Protein AF-X1QS73-F1 (afdb_monomer)

Organism: NCBI:txid412755

Structure (mmCIF, N/CA/C/O backbone):
data_AF-X1QS73-F1
#
_entry.id   AF-X1QS73-F1
#
loop_
_atom_site.group_PDB
_atom_site.id
_atom_site.type_symbol
_atom_site.label_atom_id
_atom_site.label_alt_id
_atom_site.label_comp_id
_atom_site.label_asym_id
_atom_site.label_entity_id
_atom_site.label_seq_id
_atom_site.pdbx_PDB_ins_code
_atom_site.Cartn_x
_atom_site.Cartn_y
_atom_site.Cartn_z
_atom_site.occupancy
_atom_site.B_iso_or_equiv
_atom_site.auth_seq_id
_atom_site.auth_comp_id
_atom_site.auth_asym_id
_atom_site.auth_atom_id
_atom_site.pdbx_PDB_model_num
ATOM 1 N N . LEU A 1 1 ? -7.784 -18.633 0.002 1.00 71.25 1 LEU A N 1
ATOM 2 C CA . LEU A 1 1 ? -7.799 -17.568 -1.031 1.00 71.25 1 LEU A CA 1
ATOM 3 C C . LEU A 1 1 ? -6.939 -18.018 -2.204 1.00 71.25 1 LEU A C 1
ATOM 5 O O . LEU A 1 1 ? -5.895 -18.608 -1.957 1.00 71.25 1 LEU A O 1
ATOM 9 N N . LYS A 1 2 ? -7.377 -17.799 -3.450 1.00 90.00 2 LYS A N 1
ATOM 10 C CA . LYS A 1 2 ? -6.526 -18.024 -4.630 1.00 90.00 2 LYS A CA 1
ATOM 11 C C . LYS A 1 2 ? -5.503 -16.888 -4.708 1.00 90.00 2 LYS A C 1
ATOM 13 O O . LYS A 1 2 ? -5.885 -15.733 -4.555 1.00 90.00 2 LYS A O 1
ATOM 18 N N . THR A 1 3 ? -4.235 -17.210 -4.929 1.00 93.62 3 THR A N 1
ATOM 19 C CA . THR A 1 3 ? -3.150 -16.231 -5.072 1.00 93.62 3 THR A CA 1
ATOM 20 C C . THR A 1 3 ? -2.400 -16.481 -6.373 1.00 93.62 3 THR A C 1
ATOM 22 O O . THR A 1 3 ? -2.345 -17.610 -6.861 1.00 93.62 3 THR A O 1
ATOM 25 N N . GLN A 1 4 ? -1.835 -15.421 -6.947 1.00 93.06 4 GLN A N 1
ATOM 26 C CA . GLN A 1 4 ? -1.017 -15.499 -8.150 1.00 93.06 4 GLN A CA 1
ATOM 27 C C . GLN A 1 4 ? 0.244 -14.663 -7.954 1.00 93.06 4 GLN A C 1
ATOM 29 O O . GLN A 1 4 ? 0.185 -13.544 -7.447 1.00 93.06 4 GLN A O 1
ATOM 34 N N . TYR A 1 5 ? 1.383 -15.220 -8.356 1.00 95.81 5 TYR A N 1
ATOM 35 C CA . TYR A 1 5 ? 2.668 -14.535 -8.329 1.00 95.81 5 TYR A CA 1
ATOM 36 C C . TYR A 1 5 ? 3.033 -14.073 -9.739 1.00 95.81 5 TYR A C 1
ATOM 38 O O . TYR A 1 5 ? 2.972 -14.859 -10.684 1.00 95.81 5 TYR A O 1
ATOM 46 N N . ILE A 1 6 ? 3.407 -12.801 -9.878 1.00 96.56 6 ILE A N 1
ATOM 47 C CA . ILE A 1 6 ? 3.827 -12.205 -11.149 1.00 96.56 6 ILE A CA 1
ATOM 48 C C . ILE A 1 6 ? 5.064 -11.358 -10.881 1.00 96.56 6 ILE A C 1
ATOM 50 O O . ILE A 1 6 ? 5.006 -10.390 -10.122 1.00 96.56 6 ILE A O 1
ATOM 54 N N . ASP A 1 7 ? 6.179 -11.716 -11.515 1.00 97.50 7 ASP A N 1
ATOM 55 C CA . ASP A 1 7 ? 7.408 -10.934 -11.424 1.00 97.50 7 ASP A CA 1
ATOM 56 C C . ASP A 1 7 ? 7.396 -9.773 -12.431 1.00 97.50 7 ASP A C 1
ATOM 58 O O . ASP A 1 7 ? 7.486 -9.962 -13.644 1.00 97.50 7 ASP A O 1
ATOM 62 N N . LEU A 1 8 ? 7.306 -8.548 -11.912 1.00 97.50 8 LEU A N 1
ATOM 63 C CA . LEU A 1 8 ? 7.352 -7.309 -12.695 1.00 97.50 8 LEU A CA 1
ATOM 64 C C . LEU A 1 8 ? 8.778 -6.843 -13.036 1.00 97.50 8 LEU A C 1
ATOM 66 O O . LEU A 1 8 ? 8.944 -5.864 -13.771 1.00 97.50 8 LEU A O 1
ATOM 70 N N . THR A 1 9 ? 9.814 -7.515 -12.527 1.00 97.00 9 THR A N 1
ATOM 71 C CA . THR A 1 9 ? 11.216 -7.112 -12.699 1.00 97.00 9 THR A CA 1
ATOM 72 C C . THR A 1 9 ? 11.630 -6.968 -14.166 1.00 97.00 9 THR A C 1
ATOM 74 O O . THR A 1 9 ? 12.268 -5.958 -14.479 1.00 97.00 9 THR A O 1
ATOM 77 N N . PRO A 1 10 ? 11.274 -7.880 -15.097 1.00 97.94 10 PRO A N 1
ATOM 78 C CA . PRO A 1 10 ? 11.657 -7.726 -16.501 1.00 97.94 10 PRO A CA 1
ATOM 79 C C . PRO A 1 10 ? 11.050 -6.478 -17.152 1.00 97.94 10 PRO A C 1
ATOM 81 O O . PRO A 1 10 ? 11.748 -5.750 -17.860 1.00 97.94 10 PRO A O 1
ATOM 84 N N . ILE A 1 11 ? 9.772 -6.197 -16.872 1.00 97.19 11 ILE A N 1
ATOM 85 C CA . ILE A 1 11 ? 9.050 -5.037 -17.416 1.00 97.19 11 ILE A CA 1
ATOM 86 C C . ILE A 1 11 ? 9.670 -3.751 -16.878 1.00 97.19 11 ILE A C 1
ATOM 88 O O . ILE A 1 11 ? 10.033 -2.864 -17.648 1.00 97.19 11 ILE A O 1
ATOM 92 N N . TYR A 1 12 ? 9.867 -3.687 -15.561 1.00 96.62 12 TYR A N 1
ATOM 93 C CA . TYR A 1 12 ? 10.508 -2.556 -14.904 1.00 96.62 12 TYR A CA 1
ATOM 94 C C . TYR A 1 12 ? 11.911 -2.294 -15.470 1.00 96.62 12 TYR A C 1
ATOM 96 O O . TYR A 1 12 ? 12.207 -1.175 -15.881 1.00 96.62 12 TYR A O 1
ATOM 104 N N . ARG A 1 13 ? 12.762 -3.326 -15.568 1.00 95.88 13 ARG A N 1
ATOM 105 C CA . ARG A 1 13 ? 14.135 -3.198 -16.088 1.00 95.88 13 ARG A CA 1
ATOM 106 C C . ARG A 1 13 ? 14.188 -2.737 -17.539 1.00 95.88 13 ARG A C 1
ATOM 108 O O . ARG A 1 13 ? 15.142 -2.065 -17.910 1.00 95.88 13 ARG A O 1
ATOM 115 N N . ASN A 1 14 ? 13.218 -3.116 -18.366 1.00 96.62 14 ASN A N 1
ATOM 116 C CA . ASN A 1 14 ? 13.160 -2.638 -19.743 1.00 96.62 14 ASN A CA 1
ATOM 117 C C . ASN A 1 14 ? 12.667 -1.194 -19.824 1.00 96.62 14 ASN A C 1
ATOM 119 O O . ASN A 1 14 ? 13.256 -0.415 -20.562 1.00 96.62 14 ASN A O 1
ATOM 123 N N . LEU A 1 15 ? 11.659 -0.821 -19.034 1.00 94.94 15 LEU A N 1
ATOM 124 C CA . LEU A 1 15 ? 11.131 0.542 -19.002 1.00 94.94 15 LEU A CA 1
ATOM 125 C C . LEU A 1 15 ? 12.199 1.566 -18.594 1.00 94.94 15 LEU A C 1
ATOM 127 O O . LEU A 1 15 ? 12.355 2.585 -19.259 1.00 94.94 15 LEU A O 1
ATOM 131 N N . ILE A 1 16 ? 12.969 1.283 -17.540 1.00 94.81 16 ILE A N 1
ATOM 132 C CA . ILE A 1 16 ? 13.950 2.246 -17.012 1.00 94.81 16 ILE A CA 1
ATOM 133 C C . ILE A 1 16 ? 15.110 2.540 -17.973 1.00 94.81 16 ILE A C 1
ATOM 135 O O . ILE A 1 16 ? 15.767 3.559 -17.815 1.00 94.81 16 ILE A O 1
ATOM 139 N N . LYS A 1 17 ? 15.350 1.698 -18.990 1.00 94.62 17 LYS A N 1
ATOM 140 C CA . LYS A 1 17 ? 16.377 1.948 -20.022 1.00 94.62 17 LYS A CA 1
ATOM 141 C C . LYS A 1 17 ? 16.061 3.164 -20.896 1.00 94.62 17 LYS A C 1
ATOM 143 O O . LYS A 1 17 ? 16.961 3.682 -21.544 1.00 94.62 17 LYS A O 1
ATOM 148 N N . PHE A 1 18 ? 14.796 3.576 -20.945 1.00 94.44 18 PHE A N 1
ATOM 149 C CA . PHE A 1 18 ? 14.327 4.705 -21.749 1.00 94.44 18 PHE A CA 1
ATOM 150 C C . PHE A 1 18 ? 14.204 6.004 -20.944 1.00 94.44 18 PHE A C 1
ATOM 152 O O . PHE A 1 18 ? 13.766 7.016 -21.486 1.00 94.44 18 PHE A O 1
ATOM 159 N N . LEU A 1 19 ? 14.520 5.974 -19.647 1.00 92.75 19 LEU A N 1
ATOM 160 C CA . LEU A 1 19 ? 14.355 7.115 -18.753 1.00 92.75 19 LEU A CA 1
ATOM 161 C C . LEU A 1 19 ? 15.680 7.873 -18.585 1.00 92.75 19 LEU A C 1
ATOM 163 O O . LEU A 1 19 ? 16.744 7.263 -18.707 1.00 92.75 19 LEU A O 1
ATOM 167 N N . PRO A 1 20 ? 15.623 9.189 -18.308 1.00 88.06 20 PRO A N 1
ATOM 168 C CA . PRO A 1 20 ? 16.801 9.972 -17.942 1.00 88.06 20 PRO A CA 1
ATOM 169 C C . PRO A 1 20 ? 17.312 9.571 -16.543 1.00 88.06 20 PRO A C 1
ATOM 171 O O . PRO A 1 20 ? 16.893 8.553 -15.994 1.00 88.06 20 PRO A O 1
ATOM 174 N N . ASP A 1 21 ? 18.219 10.371 -15.978 1.00 81.81 21 ASP A N 1
ATOM 175 C CA . ASP A 1 21 ? 18.929 10.144 -14.713 1.00 81.81 21 ASP A CA 1
ATOM 176 C C . ASP A 1 21 ? 18.162 9.405 -13.602 1.00 81.81 21 ASP A C 1
ATOM 178 O O . ASP A 1 21 ? 16.958 9.559 -13.373 1.00 81.81 21 ASP A O 1
ATOM 182 N N . ASN A 1 22 ? 18.930 8.640 -12.828 1.00 84.50 22 ASN A N 1
ATOM 183 C CA . ASN A 1 22 ? 18.438 7.808 -11.739 1.00 84.50 22 ASN A CA 1
ATOM 184 C C . ASN A 1 22 ? 17.904 8.657 -10.569 1.00 84.50 22 ASN A C 1
ATOM 186 O O . ASN A 1 22 ? 18.653 9.056 -9.679 1.00 84.50 22 ASN A O 1
ATOM 190 N N . ASN A 1 23 ? 16.589 8.875 -10.518 1.00 93.44 23 ASN A N 1
ATOM 191 C CA . ASN A 1 23 ? 15.905 9.394 -9.333 1.00 93.44 23 ASN A CA 1
ATOM 192 C C . ASN A 1 23 ? 15.209 8.247 -8.579 1.00 93.44 23 ASN A C 1
ATOM 194 O O . ASN A 1 23 ? 14.258 7.646 -9.080 1.00 93.44 23 ASN A O 1
ATOM 198 N N . GLN A 1 24 ? 15.676 7.944 -7.364 1.00 92.56 24 GLN A N 1
ATOM 199 C CA . GLN A 1 24 ? 15.214 6.792 -6.578 1.00 92.56 24 GLN A CA 1
ATOM 200 C C . GLN A 1 24 ? 13.704 6.817 -6.294 1.00 92.56 24 GLN A C 1
ATOM 202 O O . GLN A 1 24 ? 13.036 5.796 -6.464 1.00 92.56 24 GLN A O 1
ATOM 207 N N . VAL A 1 25 ? 13.158 7.979 -5.928 1.00 94.06 25 VAL A N 1
ATOM 208 C CA . VAL A 1 25 ? 11.725 8.149 -5.642 1.00 94.06 25 VAL A CA 1
ATOM 209 C C . VAL A 1 25 ? 10.899 7.975 -6.917 1.00 94.06 25 VAL A C 1
ATOM 211 O O . VAL A 1 25 ? 9.914 7.237 -6.928 1.00 94.06 25 VAL A O 1
ATOM 214 N N . ALA A 1 26 ? 11.322 8.585 -8.028 1.00 95.75 26 ALA A N 1
ATOM 215 C CA . ALA A 1 26 ? 10.651 8.434 -9.318 1.00 95.75 26 ALA A CA 1
ATOM 216 C C . ALA A 1 26 ? 10.629 6.967 -9.780 1.00 95.75 26 ALA A C 1
ATOM 218 O O . ALA A 1 26 ? 9.599 6.469 -10.240 1.00 95.75 26 ALA A O 1
ATOM 219 N N . LEU A 1 27 ? 11.737 6.249 -9.590 1.00 95.94 27 LEU A N 1
ATOM 220 C CA . LEU A 1 27 ? 11.834 4.818 -9.860 1.00 95.94 27 LEU A CA 1
ATOM 221 C C . LEU A 1 27 ? 10.938 3.972 -8.942 1.00 95.94 27 LEU A C 1
ATOM 223 O O . LEU A 1 27 ? 10.295 3.029 -9.410 1.00 95.94 27 LEU A O 1
ATOM 227 N N . GLY A 1 28 ? 10.856 4.313 -7.654 1.00 96.00 28 GLY A N 1
ATOM 228 C CA . GLY A 1 28 ? 9.923 3.698 -6.709 1.00 96.00 28 GLY A CA 1
ATOM 229 C C . GLY A 1 28 ? 8.468 3.861 -7.154 1.00 96.00 28 GLY A C 1
ATOM 230 O O . GLY A 1 28 ? 7.729 2.876 -7.232 1.00 96.00 28 GLY A O 1
ATOM 231 N N . ASN A 1 29 ? 8.096 5.071 -7.577 1.00 97.31 29 ASN A N 1
ATOM 232 C CA . ASN A 1 29 ? 6.759 5.376 -8.085 1.00 97.31 29 ASN A CA 1
ATOM 233 C C . ASN A 1 29 ? 6.396 4.538 -9.322 1.00 97.31 29 ASN A C 1
ATOM 235 O O . 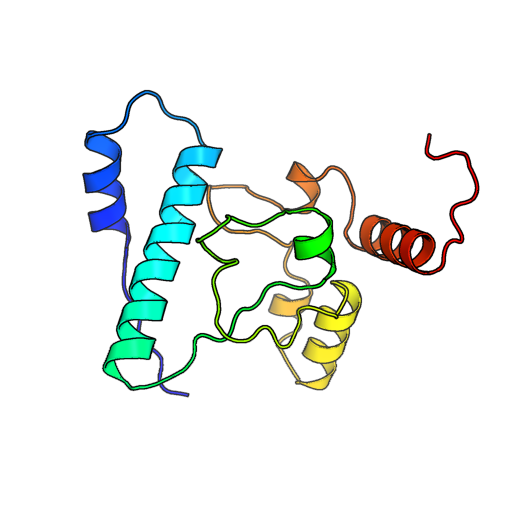ASN A 1 29 ? 5.252 4.105 -9.466 1.00 97.31 29 ASN A O 1
ATOM 239 N N . ILE A 1 30 ? 7.355 4.261 -10.213 1.00 97.06 30 ILE A N 1
ATOM 240 C CA . ILE A 1 30 ? 7.128 3.366 -11.359 1.00 97.06 30 ILE A CA 1
ATOM 241 C C . ILE A 1 30 ? 6.779 1.955 -10.882 1.00 97.06 30 ILE A C 1
ATOM 243 O O . ILE A 1 30 ? 5.834 1.363 -11.398 1.00 97.06 30 ILE A O 1
ATOM 247 N N . LYS A 1 31 ? 7.485 1.413 -9.882 1.00 97.38 31 LYS A N 1
ATOM 248 C CA . LYS A 1 31 ? 7.179 0.076 -9.344 1.00 97.38 31 LYS A CA 1
ATOM 249 C C . LYS A 1 31 ? 5.761 0.012 -8.781 1.00 97.38 31 LYS A C 1
ATOM 251 O O . LYS A 1 31 ? 5.039 -0.939 -9.076 1.00 97.38 31 LYS A O 1
ATOM 256 N N . ALA A 1 32 ? 5.351 1.016 -8.007 1.00 98.06 32 ALA A N 1
ATOM 257 C CA . ALA A 1 32 ? 3.994 1.095 -7.468 1.00 98.06 32 ALA A CA 1
ATOM 258 C C . ALA A 1 32 ? 2.936 1.168 -8.586 1.00 98.06 32 ALA A C 1
ATOM 260 O O . ALA A 1 32 ? 1.962 0.418 -8.570 1.00 98.06 32 ALA A O 1
ATOM 261 N N . ARG A 1 33 ? 3.170 1.991 -9.615 1.00 98.56 33 ARG A N 1
ATOM 262 C CA . ARG A 1 33 ? 2.267 2.134 -10.773 1.00 98.56 33 ARG A CA 1
ATOM 263 C C . ARG A 1 33 ? 2.178 0.876 -11.633 1.00 98.56 33 ARG A C 1
ATOM 265 O O . ARG A 1 33 ? 1.094 0.536 -12.090 1.00 98.56 33 ARG A O 1
ATOM 272 N N . LEU A 1 34 ? 3.274 0.140 -11.815 1.00 98.31 34 LEU A N 1
ATOM 273 C CA . LEU A 1 34 ? 3.242 -1.142 -12.528 1.00 98.31 34 LEU A CA 1
ATOM 274 C C . LEU A 1 34 ? 2.385 -2.184 -11.793 1.00 98.31 34 LEU A C 1
ATOM 276 O O . LEU A 1 34 ? 1.657 -2.937 -12.438 1.00 98.31 34 LEU A O 1
ATOM 280 N N . ARG A 1 35 ? 2.428 -2.210 -10.451 1.00 98.25 35 ARG A N 1
ATOM 281 C CA . ARG A 1 35 ? 1.543 -3.074 -9.650 1.00 98.25 35 ARG A CA 1
ATOM 282 C C . ARG A 1 35 ? 0.080 -2.678 -9.821 1.00 98.25 35 ARG A C 1
ATOM 284 O O . ARG A 1 35 ? -0.743 -3.553 -10.067 1.00 98.25 35 ARG A O 1
ATOM 291 N N . MET A 1 36 ? -0.216 -1.380 -9.753 1.00 98.44 36 MET A N 1
ATOM 292 C CA . MET A 1 36 ? -1.563 -0.842 -9.966 1.00 98.44 36 MET A CA 1
ATOM 293 C C . MET A 1 36 ? -2.145 -1.291 -11.312 1.00 98.44 36 MET A C 1
ATOM 295 O O . MET A 1 36 ? -3.236 -1.856 -11.336 1.00 98.44 36 MET A O 1
ATOM 299 N N . VAL A 1 37 ? -1.389 -1.138 -12.408 1.00 98.38 37 VAL A N 1
ATOM 300 C CA . VAL A 1 37 ? -1.830 -1.546 -13.756 1.00 98.38 37 VAL A CA 1
ATOM 301 C C . VAL A 1 37 ? -2.226 -3.024 -13.794 1.00 98.38 37 VAL A C 1
ATOM 303 O O . VAL A 1 37 ? -3.274 -3.366 -14.339 1.00 98.38 37 VAL A O 1
ATOM 306 N N . LEU A 1 38 ? -1.422 -3.909 -13.192 1.00 97.81 38 LEU A N 1
ATOM 307 C CA . LEU A 1 38 ? -1.750 -5.336 -13.143 1.00 97.81 38 LEU A CA 1
ATOM 308 C C . LEU A 1 38 ? -2.981 -5.631 -12.284 1.00 97.81 38 LEU A C 1
ATOM 310 O O . LEU A 1 38 ? -3.818 -6.435 -12.689 1.00 97.81 38 LEU A O 1
ATOM 314 N N . ILE A 1 39 ? -3.099 -5.010 -11.110 1.00 97.75 39 ILE A N 1
ATOM 315 C CA . ILE A 1 39 ? -4.234 -5.237 -10.207 1.00 97.75 39 ILE A CA 1
ATOM 316 C C . ILE A 1 39 ? -5.545 -4.830 -10.893 1.00 97.75 39 ILE A C 1
ATOM 318 O O . ILE A 1 39 ? -6.495 -5.614 -10.892 1.00 97.75 39 ILE A O 1
ATOM 322 N N . TYR A 1 40 ? -5.572 -3.670 -11.555 1.00 98.56 40 TYR A N 1
ATOM 323 C CA . TYR A 1 40 ? -6.740 -3.221 -12.315 1.00 98.56 40 TYR A CA 1
ATOM 324 C C . TYR A 1 40 ? -7.033 -4.102 -13.533 1.00 98.56 40 TYR A C 1
ATOM 326 O O . TYR A 1 40 ? -8.198 -4.411 -13.775 1.00 98.5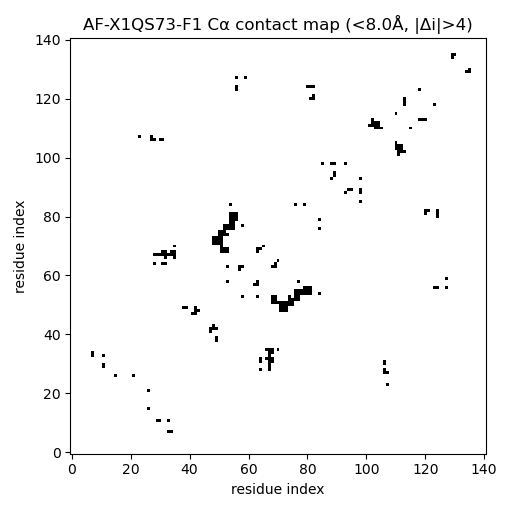6 40 TYR A O 1
ATOM 334 N N . TYR A 1 41 ? -6.010 -4.595 -14.246 1.00 97.94 41 TYR A N 1
ATOM 335 C CA . TYR A 1 41 ? -6.216 -5.578 -15.317 1.00 97.94 41 TYR A CA 1
ATOM 336 C C . TYR A 1 41 ? -6.976 -6.810 -14.808 1.00 97.94 41 TYR A C 1
ATOM 338 O O . TYR A 1 41 ? -7.980 -7.201 -15.402 1.00 97.94 41 TYR A O 1
ATOM 346 N N . TYR A 1 42 ? -6.541 -7.405 -13.692 1.00 97.00 42 TYR A N 1
ATOM 347 C CA . TYR A 1 42 ? -7.226 -8.570 -13.128 1.00 97.00 42 TYR A CA 1
ATOM 348 C C . TYR A 1 42 ? -8.613 -8.228 -12.598 1.00 97.00 42 TYR A C 1
ATOM 350 O O . TYR A 1 42 ? -9.526 -9.036 -12.766 1.00 97.00 42 TYR A O 1
ATOM 358 N N . ALA A 1 43 ? -8.792 -7.056 -11.990 1.00 97.75 43 ALA A N 1
ATOM 359 C CA . ALA A 1 43 ? -10.104 -6.610 -11.550 1.00 97.75 43 ALA A CA 1
ATOM 360 C C . ALA A 1 43 ? -11.070 -6.509 -12.739 1.00 97.75 43 ALA A C 1
ATOM 362 O O . ALA A 1 43 ? -12.125 -7.135 -12.720 1.00 97.75 43 ALA A O 1
ATOM 363 N N . ASN A 1 44 ? -10.677 -5.847 -13.830 1.00 98.38 44 ASN A N 1
ATOM 364 C CA . ASN A 1 44 ? -11.512 -5.740 -15.026 1.00 98.38 44 ASN A CA 1
ATOM 365 C C . ASN A 1 44 ? -11.750 -7.096 -15.700 1.00 98.38 44 ASN A C 1
ATOM 367 O O . ASN A 1 44 ? -12.887 -7.409 -16.045 1.00 98.38 44 ASN A O 1
ATOM 371 N N . PHE A 1 45 ? -10.712 -7.925 -15.842 1.00 97.50 45 PHE A N 1
ATOM 372 C CA . PHE A 1 45 ? -10.825 -9.250 -16.456 1.00 97.50 45 PHE A CA 1
ATOM 373 C C . PHE A 1 45 ? -11.806 -10.166 -15.708 1.00 97.50 45 PHE A C 1
ATOM 375 O O . PHE A 1 45 ? -12.513 -10.953 -16.331 1.00 97.50 45 PHE A O 1
ATOM 382 N N . ASN A 1 46 ? -11.864 -10.058 -14.377 1.00 96.88 46 ASN A N 1
ATOM 383 C CA . ASN A 1 46 ? -12.737 -10.877 -13.533 1.00 96.88 46 ASN A CA 1
ATOM 384 C C . ASN A 1 46 ? -14.046 -10.176 -13.131 1.00 96.88 46 ASN A C 1
ATOM 386 O O . ASN A 1 46 ? -14.825 -10.763 -12.382 1.00 96.88 46 ASN A O 1
ATOM 390 N N . ASN A 1 47 ? -14.297 -8.948 -13.599 1.00 97.88 47 ASN A N 1
ATOM 391 C CA . ASN A 1 47 ? -15.418 -8.113 -13.154 1.00 97.88 47 ASN A CA 1
ATOM 392 C C . ASN A 1 47 ? -15.454 -7.908 -11.617 1.00 97.88 47 ASN A C 1
ATOM 394 O O . ASN A 1 47 ? -16.486 -8.086 -10.970 1.00 97.88 47 ASN A O 1
ATOM 398 N N . TYR A 1 48 ? -14.304 -7.576 -11.026 1.00 97.75 48 TYR A N 1
ATOM 399 C CA . TYR A 1 48 ? -14.105 -7.289 -9.600 1.00 97.75 48 TYR A CA 1
ATOM 400 C C . TYR A 1 48 ? -13.784 -5.809 -9.346 1.00 97.75 48 TYR A C 1
ATOM 402 O O . TYR A 1 48 ? -13.494 -5.056 -10.272 1.00 97.75 48 TYR A O 1
ATOM 410 N N . LEU A 1 49 ? -13.787 -5.430 -8.063 1.00 98.38 49 LEU A N 1
ATOM 411 C CA . LEU A 1 49 ? -13.28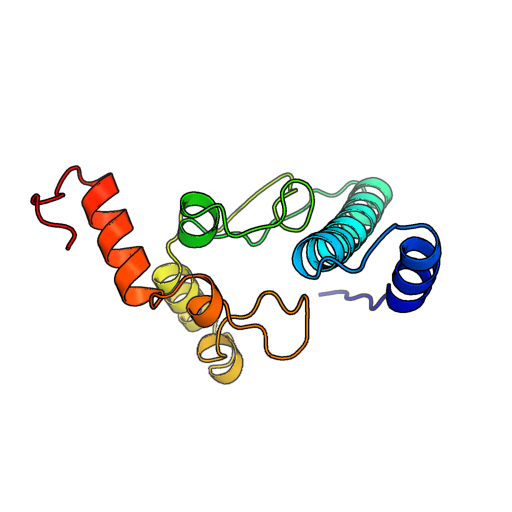8 -4.149 -7.558 1.00 98.38 49 LEU A CA 1
ATOM 412 C C . LEU A 1 49 ? -11.880 -4.301 -6.970 1.00 98.38 49 LEU A C 1
ATOM 414 O O . LEU A 1 49 ? -11.546 -5.331 -6.377 1.00 98.38 49 LEU A O 1
ATOM 418 N N . VAL A 1 50 ? -11.074 -3.249 -7.081 1.00 98.50 50 VAL A N 1
ATOM 419 C CA . VAL A 1 50 ? -9.762 -3.147 -6.439 1.00 98.50 50 VAL A CA 1
ATOM 420 C C . VAL A 1 50 ? -9.921 -2.680 -4.992 1.00 98.50 50 VAL A C 1
ATOM 422 O O . VAL A 1 50 ? -10.343 -1.554 -4.730 1.00 98.50 50 VAL A O 1
ATOM 425 N N . CYS A 1 51 ? -9.533 -3.539 -4.047 1.00 98.31 51 CYS A N 1
ATOM 426 C CA . CYS A 1 51 ? -9.461 -3.209 -2.625 1.00 98.31 51 CYS A CA 1
ATOM 427 C C . CYS A 1 51 ? -8.080 -2.641 -2.278 1.00 98.31 51 CYS A C 1
ATOM 429 O O . CYS A 1 51 ? -7.082 -3.361 -2.323 1.00 98.31 51 CYS A O 1
ATOM 431 N N . GLY A 1 52 ? -8.028 -1.360 -1.921 1.00 97.88 52 GLY A N 1
ATOM 432 C CA . GLY A 1 52 ? -6.815 -0.694 -1.463 1.00 97.88 52 GLY A CA 1
ATOM 433 C C . GLY A 1 52 ? -6.451 -1.051 -0.023 1.00 97.88 52 GLY A C 1
ATOM 434 O O . GLY A 1 52 ? -7.257 -1.601 0.731 1.00 97.88 52 GLY A O 1
ATOM 435 N N . THR A 1 53 ? -5.217 -0.720 0.359 1.00 97.31 53 THR A N 1
ATOM 436 C CA . THR A 1 53 ? -4.646 -1.049 1.679 1.00 97.31 53 THR A CA 1
ATOM 437 C C . THR A 1 53 ? -4.107 0.160 2.440 1.00 97.31 53 THR A C 1
ATOM 439 O O . THR A 1 53 ? -3.552 -0.014 3.522 1.00 97.31 53 THR A O 1
ATOM 442 N N . GLY A 1 54 ? -4.235 1.362 1.873 1.00 97.25 54 GLY A N 1
ATOM 443 C CA . GLY A 1 54 ? -3.839 2.604 2.532 1.00 97.25 54 GLY A CA 1
ATOM 444 C C . GLY A 1 54 ? -4.647 2.846 3.807 1.00 97.25 54 GLY A C 1
ATOM 445 O O . GLY A 1 54 ? -5.849 2.572 3.853 1.00 97.25 54 GLY A O 1
ATOM 446 N N . ASN A 1 55 ? -3.969 3.349 4.833 1.00 97.88 55 ASN A N 1
ATOM 447 C CA . ASN A 1 55 ? -4.577 3.743 6.105 1.00 97.88 55 ASN A CA 1
ATOM 448 C C . ASN A 1 55 ? -4.609 5.269 6.273 1.00 97.88 55 ASN A C 1
ATOM 450 O O . ASN A 1 55 ? -3.929 5.997 5.546 1.00 97.88 55 ASN A O 1
ATOM 454 N N . LYS A 1 56 ? -5.395 5.759 7.235 1.00 97.88 56 LYS A N 1
ATOM 455 C CA . LYS A 1 56 ? -5.612 7.193 7.488 1.00 97.88 56 LYS A CA 1
ATOM 456 C C . LYS A 1 56 ? -4.307 7.951 7.692 1.00 97.88 56 LYS A C 1
ATOM 458 O O . LYS A 1 56 ? -4.171 9.064 7.187 1.00 97.88 56 LYS A O 1
ATOM 463 N N . THR A 1 57 ? -3.334 7.349 8.371 1.00 97.25 57 THR A N 1
ATOM 464 C CA . THR A 1 57 ? -2.021 7.957 8.612 1.00 97.25 57 THR A CA 1
ATOM 465 C C . THR A 1 57 ? -1.256 8.198 7.314 1.00 97.25 57 THR A C 1
ATOM 467 O O . THR A 1 57 ? -0.827 9.318 7.047 1.00 97.25 57 THR A O 1
ATOM 470 N N . GLU A 1 58 ? -1.127 7.171 6.471 1.00 96.75 58 GLU A N 1
ATOM 471 C CA . GLU A 1 58 ? -0.458 7.270 5.165 1.00 96.75 58 GLU A CA 1
ATOM 472 C C . GLU A 1 58 ? -1.152 8.288 4.251 1.00 96.75 58 GLU A C 1
ATOM 474 O O . GLU A 1 58 ? -0.488 9.101 3.606 1.00 96.75 58 GLU A O 1
ATOM 479 N N . ILE A 1 59 ? -2.490 8.288 4.240 1.00 97.00 59 ILE A N 1
ATOM 480 C CA . ILE A 1 59 ? -3.301 9.219 3.445 1.00 97.00 59 ILE A CA 1
ATOM 481 C C . ILE A 1 59 ? -3.082 10.658 3.915 1.00 97.00 59 ILE A C 1
ATOM 483 O O . ILE A 1 59 ? -2.853 11.540 3.087 1.00 97.00 59 ILE A O 1
ATOM 487 N N . SER A 1 60 ? -3.108 10.887 5.230 1.00 96.62 60 SER A N 1
ATOM 488 C CA . SER A 1 60 ? -2.960 12.218 5.832 1.00 96.62 60 SER A CA 1
ATOM 489 C C . SER A 1 60 ? -1.578 12.818 5.579 1.00 96.62 60 SER A C 1
ATOM 491 O O . SER A 1 60 ? -1.457 14.025 5.387 1.00 96.62 60 SER A O 1
ATOM 493 N N . LEU A 1 61 ? -0.539 11.980 5.536 1.00 95.81 61 LEU A N 1
ATOM 494 C CA . LEU A 1 61 ? 0.827 12.402 5.220 1.00 95.81 61 LEU A CA 1
ATOM 495 C C . LEU A 1 61 ? 1.106 12.524 3.716 1.00 95.81 61 LEU A C 1
ATOM 497 O O . LEU A 1 61 ? 2.141 13.063 3.328 1.00 95.81 61 LEU A O 1
ATOM 501 N N . GLY A 1 62 ? 0.238 11.985 2.855 1.00 95.75 62 GLY A N 1
ATOM 502 C CA . GLY A 1 62 ? 0.557 11.818 1.436 1.00 95.75 62 GLY A CA 1
ATOM 503 C C . GLY A 1 62 ? 1.667 10.789 1.183 1.00 95.75 62 GLY A C 1
ATOM 504 O O . GLY A 1 62 ? 2.308 10.826 0.132 1.00 95.75 62 GLY A O 1
ATOM 505 N N . TYR A 1 63 ? 1.913 9.879 2.131 1.00 96.25 63 TYR A N 1
ATOM 506 C CA . TYR A 1 63 ? 2.990 8.890 2.077 1.00 96.25 63 TYR A CA 1
ATOM 507 C C . TYR A 1 63 ? 2.557 7.643 1.288 1.00 96.25 63 TYR A C 1
ATOM 509 O O . TYR A 1 63 ? 2.400 6.550 1.822 1.00 96.25 63 TYR A O 1
ATOM 517 N N . PHE A 1 64 ? 2.301 7.841 -0.005 1.00 96.75 64 PHE A N 1
ATOM 518 C CA . PHE A 1 64 ? 1.928 6.803 -0.969 1.00 96.75 64 PHE A CA 1
ATOM 519 C C . PHE A 1 64 ? 2.233 7.274 -2.397 1.00 96.75 64 PHE A C 1
ATOM 521 O O . PHE A 1 64 ? 2.365 8.471 -2.671 1.00 96.75 64 PHE A O 1
ATOM 528 N N . THR A 1 65 ? 2.290 6.356 -3.366 1.00 98.12 65 THR A N 1
ATOM 529 C CA . THR A 1 65 ? 2.395 6.760 -4.774 1.00 98.12 65 THR A CA 1
ATOM 530 C C . THR A 1 65 ? 1.016 7.108 -5.322 1.00 98.12 65 THR A C 1
ATOM 532 O O . THR A 1 65 ? 0.167 6.232 -5.517 1.00 98.12 65 THR A O 1
ATOM 535 N N . LYS A 1 66 ? 0.792 8.375 -5.693 1.00 97.81 66 LYS A N 1
ATOM 536 C CA . LYS A 1 66 ? -0.425 8.764 -6.423 1.00 97.81 66 LYS A CA 1
ATOM 537 C C . LYS A 1 66 ? -0.537 8.004 -7.750 1.00 97.81 66 LYS A C 1
ATOM 539 O O . LYS A 1 66 ? 0.414 7.974 -8.546 1.00 97.81 66 LYS A O 1
ATOM 544 N N . TYR A 1 67 ? -1.713 7.416 -7.973 1.00 98.00 67 TYR A N 1
ATOM 545 C CA . TYR A 1 67 ? -2.008 6.480 -9.066 1.00 98.00 67 TYR A CA 1
ATOM 546 C C . TYR A 1 67 ? -1.138 5.208 -9.070 1.00 98.00 67 TYR A C 1
ATOM 548 O O . TYR A 1 67 ? -1.023 4.536 -10.089 1.00 98.00 67 TYR A O 1
ATOM 556 N N . GLY A 1 68 ? -0.477 4.901 -7.954 1.00 98.25 68 GLY A N 1
ATOM 557 C CA . GLY A 1 68 ? 0.215 3.642 -7.703 1.00 98.25 68 GLY A CA 1
ATOM 558 C C . GLY A 1 68 ? -0.562 2.826 -6.679 1.00 98.25 68 GLY A C 1
ATOM 559 O O . GLY A 1 68 ? -1.713 2.478 -6.911 1.00 98.25 68 GLY A O 1
ATOM 560 N N . ASP A 1 69 ? 0.057 2.563 -5.534 1.00 97.50 69 ASP A N 1
ATOM 561 C CA . ASP A 1 69 ? -0.542 1.838 -4.409 1.00 97.50 69 ASP A CA 1
ATOM 562 C C . ASP A 1 69 ? -1.775 2.536 -3.805 1.00 97.50 69 ASP A C 1
ATOM 564 O O . ASP A 1 69 ? -2.647 1.862 -3.264 1.00 97.50 69 ASP A O 1
ATOM 568 N N . GLY A 1 70 ? -1.905 3.857 -3.971 1.00 95.81 70 GLY A N 1
ATOM 569 C CA . GLY A 1 70 ? -3.100 4.595 -3.550 1.00 95.81 70 GLY A CA 1
ATOM 570 C C . GLY A 1 70 ? -4.316 4.474 -4.485 1.00 95.81 70 GLY A C 1
ATOM 571 O O . GLY A 1 70 ? -5.394 4.940 -4.126 1.00 95.81 70 GLY A O 1
ATOM 572 N N . ALA A 1 71 ? -4.182 3.904 -5.689 1.00 98.06 71 ALA A N 1
ATOM 573 C CA . ALA A 1 71 ? -5.310 3.766 -6.615 1.00 98.06 71 ALA A CA 1
ATOM 574 C C . ALA A 1 71 ? -6.141 2.517 -6.299 1.00 98.06 71 ALA A C 1
ATOM 576 O O . ALA A 1 71 ? -5.646 1.394 -6.400 1.00 98.06 71 ALA A O 1
ATOM 577 N N . CYS A 1 72 ? -7.406 2.722 -5.943 1.00 98.31 72 CYS A N 1
ATOM 578 C CA . CYS A 1 72 ? -8.348 1.656 -5.628 1.00 98.31 72 CYS A CA 1
ATOM 579 C C . CYS A 1 72 ? -9.799 2.125 -5.797 1.00 98.31 72 CYS A C 1
ATOM 581 O O . CYS A 1 72 ? -10.063 3.326 -5.872 1.00 98.31 72 CYS A O 1
ATOM 583 N N . ASP A 1 73 ? -10.728 1.166 -5.827 1.00 98.62 73 ASP A N 1
ATOM 584 C CA . ASP A 1 73 ? -12.169 1.433 -5.915 1.00 98.62 73 ASP A CA 1
ATOM 585 C C . ASP A 1 73 ? -12.808 1.508 -4.519 1.00 98.62 73 ASP A C 1
ATOM 587 O O . ASP A 1 73 ? -13.746 2.271 -4.297 1.00 98.62 73 ASP A O 1
ATOM 591 N N . ILE A 1 74 ? -12.286 0.725 -3.566 1.00 98.31 74 ILE A N 1
ATOM 592 C CA . ILE A 1 74 ? -12.675 0.750 -2.150 1.00 98.31 74 ILE A CA 1
ATOM 593 C C . ILE A 1 74 ? -11.438 0.738 -1.251 1.00 98.31 74 ILE A C 1
ATOM 595 O O . ILE A 1 74 ? -10.431 0.108 -1.579 1.00 98.31 74 ILE A O 1
ATOM 599 N N . LEU A 1 75 ? -11.534 1.383 -0.085 1.00 97.56 75 LEU A N 1
ATOM 600 C CA . LEU A 1 75 ? -10.423 1.527 0.857 1.00 97.56 75 LEU A CA 1
ATOM 601 C C . LEU A 1 75 ? -10.869 1.251 2.305 1.00 97.56 75 LEU A C 1
ATOM 603 O O . LEU A 1 75 ? -11.123 2.188 3.061 1.00 97.56 75 LEU A O 1
ATOM 607 N N . PRO A 1 76 ? -10.984 -0.028 2.716 1.00 97.88 76 PRO A N 1
ATOM 608 C CA . PRO A 1 76 ? -11.594 -0.396 3.999 1.00 97.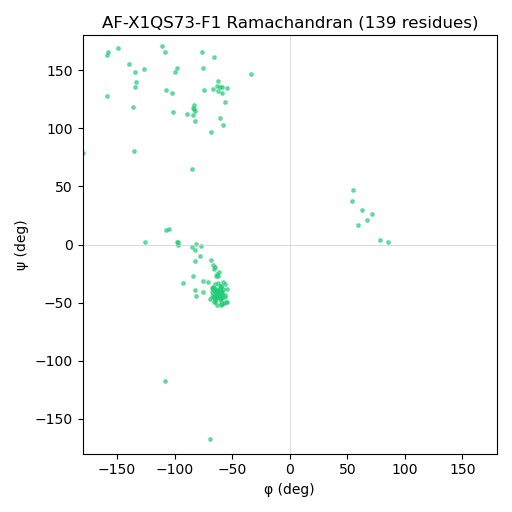88 76 PRO A CA 1
ATOM 609 C C . PRO A 1 76 ? -10.856 0.119 5.239 1.00 97.88 76 PRO A C 1
ATOM 611 O O . PRO A 1 76 ? -11.465 0.274 6.290 1.00 97.88 76 PRO A O 1
ATOM 614 N N . LEU A 1 77 ? -9.547 0.359 5.125 1.00 98.06 77 LEU A N 1
ATOM 615 C CA . LEU A 1 77 ? -8.698 0.841 6.219 1.00 98.06 77 LEU A CA 1
ATOM 616 C C . LEU A 1 77 ? -8.487 2.362 6.179 1.00 98.06 77 LEU A C 1
ATOM 618 O O . LEU A 1 77 ? -7.751 2.893 7.004 1.00 98.06 77 LEU A O 1
ATOM 622 N N . GLY A 1 78 ? -9.106 3.063 5.223 1.00 97.62 78 GLY A N 1
ATOM 623 C CA . GLY A 1 78 ? -8.789 4.460 4.917 1.00 97.62 78 GLY A CA 1
ATOM 624 C C . GLY A 1 78 ? -9.104 5.452 6.036 1.00 97.62 78 GLY A C 1
ATOM 625 O O . GLY A 1 78 ? -8.533 6.536 6.046 1.00 97.62 78 GLY A O 1
ATOM 626 N N . ASP A 1 79 ? -9.963 5.076 6.984 1.00 97.50 79 ASP A N 1
ATOM 627 C CA . ASP A 1 79 ? -10.310 5.898 8.151 1.00 97.50 79 ASP A CA 1
ATOM 628 C C . ASP A 1 79 ? -9.701 5.375 9.464 1.00 97.50 79 ASP A C 1
ATOM 630 O O . ASP A 1 79 ? -10.074 5.808 10.547 1.00 97.50 79 ASP A O 1
ATOM 634 N N . LEU A 1 80 ? -8.749 4.443 9.374 1.00 98.31 80 LEU A N 1
ATOM 635 C CA . LEU A 1 80 ? -8.044 3.897 10.530 1.00 98.31 80 LEU A CA 1
ATOM 636 C C . LEU A 1 80 ? -6.612 4.410 10.585 1.00 98.31 80 LEU A C 1
ATOM 638 O O . LEU A 1 80 ? -5.888 4.347 9.592 1.00 98.31 80 LEU A O 1
ATOM 642 N N . TYR A 1 81 ? -6.179 4.867 11.751 1.00 98.25 81 TYR A N 1
ATOM 643 C CA . TYR A 1 81 ? -4.781 5.170 12.035 1.00 98.25 81 TYR A CA 1
ATOM 644 C C . TYR A 1 81 ? -3.917 3.901 12.008 1.00 98.25 81 TYR A C 1
ATOM 646 O O . TYR A 1 81 ? -4.410 2.772 12.122 1.00 98.25 81 TYR A O 1
ATOM 654 N N . LYS A 1 82 ? -2.595 4.055 11.873 1.00 97.00 82 LYS A N 1
ATOM 655 C CA . LYS A 1 82 ? -1.673 2.914 11.790 1.00 97.00 82 LYS A CA 1
ATOM 656 C C . LYS A 1 82 ? -1.765 2.017 13.023 1.00 97.00 82 LYS A C 1
ATOM 658 O O . LYS A 1 82 ? -1.718 0.790 12.882 1.00 97.00 82 LYS A O 1
ATOM 663 N N . PHE A 1 83 ? -1.905 2.593 14.218 1.00 96.50 83 PHE A N 1
ATOM 664 C CA . PHE A 1 83 ? -2.072 1.801 15.438 1.00 96.50 83 PHE A CA 1
ATOM 665 C C . PHE A 1 83 ? -3.375 0.981 15.429 1.00 96.50 83 PHE A C 1
ATOM 667 O O . PHE A 1 83 ? -3.339 -0.198 15.782 1.00 96.50 83 PHE A O 1
ATOM 674 N N . GLU A 1 84 ? -4.485 1.536 14.932 1.00 98.06 84 GLU A N 1
ATOM 675 C CA . GLU A 1 84 ? -5.779 0.841 14.837 1.00 98.06 84 GLU A CA 1
ATOM 676 C C . GLU A 1 84 ? -5.703 -0.322 13.842 1.00 98.06 84 GLU A C 1
ATOM 678 O O . GLU A 1 84 ? -6.189 -1.420 14.112 1.00 98.06 84 GLU A O 1
ATOM 683 N N . VAL A 1 85 ? -4.996 -0.137 12.721 1.00 98.00 85 VAL A N 1
ATOM 684 C CA . VAL A 1 85 ? -4.718 -1.229 11.774 1.00 98.00 85 VAL A CA 1
ATOM 685 C C . VAL A 1 85 ? -3.950 -2.367 12.454 1.00 98.00 85 VAL A C 1
ATOM 687 O O . VAL A 1 85 ? -4.272 -3.540 12.244 1.00 98.00 85 VAL A O 1
ATOM 690 N N . ARG A 1 86 ? -2.954 -2.055 13.299 1.00 97.38 86 ARG A N 1
ATOM 691 C CA . ARG A 1 86 ? -2.214 -3.070 14.074 1.00 97.38 86 ARG A CA 1
ATOM 692 C C . ARG A 1 86 ? -3.119 -3.776 15.087 1.00 97.38 86 ARG A C 1
ATOM 694 O O . ARG A 1 86 ? -2.984 -4.983 15.270 1.00 97.38 86 ARG A O 1
ATOM 701 N N . GLU A 1 87 ? -4.030 -3.061 15.737 1.00 97.62 87 GLU A N 1
ATOM 702 C CA . GLU A 1 87 ? -4.990 -3.641 16.683 1.00 97.62 87 GLU A CA 1
ATOM 703 C C . GLU A 1 87 ? -5.961 -4.602 15.998 1.00 97.62 87 GLU A C 1
ATOM 705 O O . GLU A 1 87 ? -6.089 -5.750 16.431 1.00 97.62 87 GLU A O 1
ATOM 710 N N . ILE A 1 88 ? -6.555 -4.194 14.876 1.00 97.75 88 ILE A N 1
ATOM 711 C CA . ILE A 1 88 ? -7.423 -5.066 14.076 1.00 97.75 88 ILE A CA 1
ATOM 712 C C . ILE A 1 88 ? -6.649 -6.289 13.580 1.00 97.75 88 ILE A C 1
ATOM 714 O O . ILE A 1 88 ? -7.163 -7.405 13.647 1.00 97.75 88 ILE A O 1
ATOM 718 N N . ALA A 1 89 ? -5.397 -6.125 13.142 1.00 98.00 89 ALA A N 1
ATOM 719 C CA . ALA A 1 89 ? -4.564 -7.250 12.724 1.00 98.00 89 ALA A CA 1
ATOM 720 C C . ALA A 1 89 ? -4.378 -8.290 13.846 1.00 98.00 89 ALA A C 1
ATOM 722 O O . ALA A 1 89 ? -4.436 -9.490 13.570 1.00 98.00 89 ALA A O 1
ATOM 723 N N . ARG A 1 90 ? -4.224 -7.858 15.109 1.00 97.94 90 ARG A N 1
ATOM 724 C CA . ARG A 1 90 ? -4.166 -8.777 16.262 1.00 97.94 90 ARG A CA 1
ATOM 725 C C . ARG A 1 90 ? -5.489 -9.506 16.468 1.00 97.94 90 ARG A C 1
ATOM 727 O O . ARG A 1 90 ? -5.481 -10.720 16.645 1.00 97.94 90 ARG A O 1
ATOM 734 N N . VAL A 1 91 ? -6.614 -8.791 16.403 1.00 98.00 91 VAL A N 1
ATOM 735 C CA . VAL A 1 91 ? -7.959 -9.382 16.540 1.00 98.00 91 VAL A CA 1
ATOM 736 C C . VAL A 1 91 ? -8.226 -10.424 15.448 1.00 98.00 91 VAL A C 1
ATOM 738 O O . VAL A 1 91 ? -8.799 -11.474 15.724 1.00 98.00 91 VAL A O 1
ATOM 741 N N . LEU A 1 92 ? -7.757 -10.175 14.223 1.00 97.88 92 LEU A N 1
ATOM 742 C CA . LEU A 1 92 ? -7.867 -11.097 13.089 1.00 97.88 92 LEU A CA 1
ATOM 743 C C . LEU A 1 92 ? -6.862 -12.264 13.129 1.00 97.88 92 LEU A C 1
ATOM 745 O O . LEU A 1 92 ? -6.877 -13.108 12.233 1.00 97.88 92 LEU A O 1
ATOM 749 N N . GLY A 1 93 ? -5.986 -12.327 14.136 1.00 97.81 93 GLY A N 1
ATOM 750 C CA . GLY A 1 93 ? -5.004 -13.402 14.282 1.00 97.81 93 GLY A CA 1
A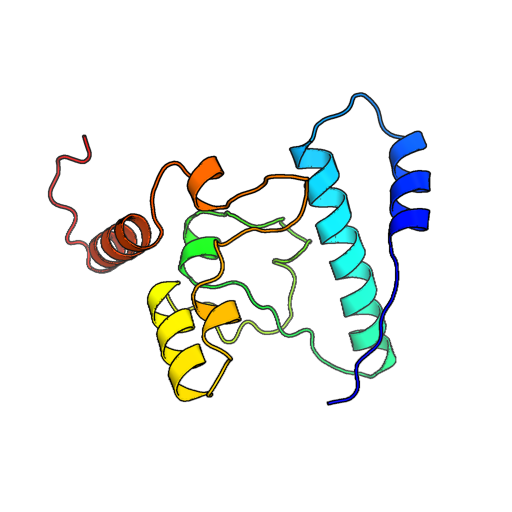TOM 751 C C . GLY A 1 93 ? -3.861 -13.348 13.265 1.00 97.81 93 GLY A C 1
ATOM 752 O O . GLY A 1 93 ? -3.273 -14.383 12.946 1.00 97.81 93 GLY A O 1
ATOM 753 N N . ILE A 1 94 ? -3.533 -12.164 12.733 1.00 98.06 94 ILE A N 1
ATOM 754 C CA . ILE A 1 94 ? -2.358 -11.993 11.872 1.00 98.06 94 ILE A CA 1
ATOM 755 C C . ILE A 1 94 ? -1.089 -12.314 12.685 1.00 98.06 94 ILE A C 1
ATOM 757 O O . ILE A 1 94 ? -0.969 -11.868 13.826 1.00 98.06 94 ILE A O 1
ATOM 761 N N . PRO A 1 95 ? -0.116 -13.067 12.133 1.00 98.12 95 PRO A N 1
ATOM 762 C CA . PRO A 1 95 ? 1.105 -13.416 12.852 1.00 98.12 95 PRO A CA 1
ATOM 763 C C . PRO A 1 95 ? 1.851 -12.200 13.411 1.00 98.12 95 PRO A C 1
ATOM 765 O O . PRO A 1 95 ? 2.121 -11.242 12.686 1.00 98.12 95 PRO A O 1
ATOM 768 N N . GLU A 1 96 ? 2.289 -12.284 14.669 1.00 96.69 96 GLU A N 1
ATOM 769 C CA . GLU A 1 96 ? 2.944 -11.170 15.373 1.00 96.69 96 GLU A CA 1
ATOM 770 C C . GLU A 1 96 ? 4.202 -10.660 14.649 1.00 96.69 96 GLU A C 1
ATOM 772 O O . GLU A 1 96 ? 4.491 -9.468 14.653 1.00 96.69 96 GLU A O 1
ATOM 777 N N . GLN A 1 97 ? 4.921 -11.548 13.956 1.00 97.06 97 GLN A N 1
ATOM 778 C CA . GLN A 1 97 ? 6.079 -11.187 13.129 1.00 97.06 97 GLN A CA 1
ATOM 779 C C . GLN A 1 97 ? 5.736 -10.245 11.961 1.00 97.06 97 GLN A C 1
ATOM 781 O O . GLN A 1 97 ? 6.600 -9.501 11.511 1.00 97.06 97 GLN A O 1
ATOM 786 N N . ILE A 1 98 ? 4.494 -10.273 11.462 1.00 96.69 98 ILE A N 1
ATOM 787 C CA . ILE A 1 98 ? 4.001 -9.350 10.430 1.00 96.69 98 ILE A CA 1
ATOM 788 C C . ILE A 1 98 ? 3.596 -8.030 11.085 1.00 96.69 98 ILE A C 1
ATOM 790 O O . ILE A 1 98 ? 3.970 -6.971 10.591 1.00 96.69 98 ILE A O 1
ATOM 794 N N . ILE A 1 99 ? 2.890 -8.092 12.219 1.00 96.62 99 ILE A N 1
ATOM 795 C CA . ILE A 1 99 ? 2.403 -6.911 12.950 1.00 96.62 99 ILE A CA 1
ATOM 796 C C . ILE A 1 99 ? 3.567 -6.051 13.465 1.00 96.62 99 ILE A C 1
ATOM 798 O O . ILE A 1 99 ? 3.526 -4.827 13.353 1.00 96.62 99 ILE A O 1
ATOM 802 N N . LYS A 1 100 ? 4.616 -6.687 14.004 1.00 93.88 100 LYS A N 1
ATOM 803 C CA . LYS A 1 100 ? 5.821 -6.027 14.537 1.00 93.88 100 LYS A CA 1
ATOM 804 C C . LYS A 1 100 ? 6.881 -5.713 13.484 1.00 93.88 100 LYS A C 1
ATOM 806 O O . LYS A 1 100 ? 7.929 -5.167 13.829 1.00 93.88 100 LYS A O 1
ATOM 811 N N . LYS A 1 101 ? 6.669 -6.091 12.221 1.00 94.81 101 LYS A N 1
ATOM 812 C CA . LYS A 1 101 ? 7.638 -5.808 11.163 1.00 94.81 101 LYS A CA 1
ATOM 813 C C . LYS A 1 101 ? 7.816 -4.294 11.032 1.00 94.81 101 LYS A C 1
ATOM 815 O O . LYS A 1 101 ? 6.829 -3.563 10.996 1.00 94.81 101 LYS A O 1
ATOM 820 N N . VAL A 1 102 ? 9.069 -3.845 10.915 1.00 92.75 102 VAL A N 1
ATOM 821 C CA . VAL A 1 102 ? 9.382 -2.437 10.629 1.00 92.75 102 VAL A CA 1
ATOM 822 C C . VAL A 1 102 ? 8.664 -2.026 9.334 1.00 92.75 102 VAL A C 1
ATOM 824 O O . VAL A 1 102 ? 8.870 -2.693 8.310 1.00 92.75 102 VAL A O 1
ATOM 827 N N . PRO A 1 103 ? 7.806 -0.989 9.368 1.00 90.62 103 PRO A N 1
ATOM 828 C CA . PRO A 1 103 ? 7.084 -0.526 8.190 1.00 90.62 103 PRO A CA 1
ATOM 829 C C . PRO A 1 103 ? 8.037 -0.103 7.065 1.00 90.62 103 PRO A C 1
ATOM 831 O O . PRO A 1 103 ? 9.074 0.523 7.304 1.00 90.62 103 PRO A O 1
ATOM 834 N N . SER A 1 104 ? 7.713 -0.527 5.847 1.00 92.62 104 SER A N 1
ATOM 835 C CA . SER A 1 104 ? 8.500 -0.275 4.642 1.00 92.62 104 SER A CA 1
ATOM 836 C C . SER A 1 104 ? 7.616 -0.433 3.408 1.00 92.62 104 SER A C 1
ATOM 838 O O . SER A 1 104 ? 7.021 -1.502 3.214 1.00 92.62 104 SER A O 1
ATOM 840 N N . ALA A 1 105 ? 7.604 0.563 2.521 1.00 89.94 105 ALA A N 1
ATOM 841 C CA . ALA A 1 105 ? 6.960 0.454 1.207 1.00 89.94 105 ALA A CA 1
ATOM 842 C C . ALA A 1 105 ? 7.676 -0.526 0.243 1.00 89.94 105 ALA A C 1
ATOM 844 O O . ALA A 1 105 ? 7.120 -0.924 -0.788 1.00 89.94 105 ALA A O 1
ATOM 845 N N . GLY A 1 106 ? 8.909 -0.950 0.557 1.00 90.56 106 GLY A N 1
ATOM 846 C CA . GLY A 1 106 ? 9.654 -1.955 -0.209 1.00 90.56 106 GLY A CA 1
ATOM 847 C C . GLY A 1 106 ? 9.966 -1.546 -1.656 1.00 90.56 106 GLY A C 1
ATOM 848 O O . GLY A 1 106 ? 10.029 -2.391 -2.556 1.00 90.56 106 GLY A O 1
ATOM 849 N N . LEU A 1 107 ? 10.124 -0.248 -1.910 1.00 93.19 107 LEU A N 1
ATOM 850 C CA . LEU A 1 107 ? 10.407 0.315 -3.229 1.00 93.19 107 LEU A CA 1
ATOM 851 C C . LEU A 1 107 ? 11.904 0.286 -3.561 1.00 93.19 107 LEU A C 1
ATOM 853 O O . LEU A 1 107 ? 12.267 0.154 -4.734 1.00 93.19 107 LEU A O 1
ATOM 857 N N . TRP A 1 108 ? 12.778 0.319 -2.558 1.00 92.31 108 TRP A N 1
ATOM 858 C CA . TRP A 1 108 ? 14.226 0.137 -2.698 1.00 92.31 108 TRP A CA 1
ATOM 859 C C . TRP A 1 108 ? 14.835 -0.510 -1.449 1.00 92.31 108 TRP A C 1
ATOM 861 O O . TRP A 1 108 ? 14.178 -0.694 -0.426 1.00 92.31 108 TRP A O 1
ATOM 871 N N . GLN A 1 109 ? 16.097 -0.925 -1.561 1.00 89.62 109 GLN A N 1
ATOM 872 C CA . GLN A 1 109 ? 16.799 -1.614 -0.484 1.00 89.62 109 GLN A CA 1
ATOM 873 C C . GLN A 1 109 ? 17.012 -0.680 0.712 1.00 89.62 109 GLN A C 1
ATOM 875 O O . GLN A 1 109 ? 17.458 0.451 0.540 1.00 89.62 109 GLN A O 1
ATOM 880 N N . GLY A 1 110 ? 16.717 -1.179 1.914 1.00 92.00 110 GLY A N 1
ATOM 881 C CA . GLY A 1 110 ? 16.916 -0.443 3.164 1.00 92.00 110 GLY A CA 1
ATOM 882 C C . GLY A 1 110 ? 15.851 0.612 3.472 1.00 92.00 110 GLY A C 1
ATOM 883 O O . GLY A 1 110 ? 15.992 1.306 4.469 1.00 92.00 110 GLY A O 1
ATOM 884 N N . GLN A 1 111 ? 14.798 0.734 2.656 1.00 92.56 111 GLN A N 1
ATOM 885 C CA . GLN A 1 111 ? 13.707 1.673 2.917 1.00 92.56 111 GLN A CA 1
ATOM 886 C C . GLN A 1 111 ? 12.984 1.338 4.228 1.00 92.56 111 GLN A C 1
ATOM 888 O O . GLN A 1 111 ? 12.574 0.189 4.426 1.00 92.56 111 GLN A O 1
ATOM 893 N N . THR A 1 112 ? 12.757 2.346 5.066 1.00 93.25 112 THR A N 1
ATOM 894 C CA . THR A 1 112 ? 11.858 2.289 6.223 1.00 93.25 112 THR A CA 1
ATOM 895 C C . THR A 1 112 ? 10.982 3.534 6.241 1.00 93.25 112 THR A C 1
ATOM 897 O O . THR A 1 112 ? 11.470 4.631 5.971 1.00 93.25 112 THR A O 1
ATOM 900 N N . ASP A 1 113 ? 9.705 3.370 6.580 1.00 91.06 113 ASP A N 1
ATOM 901 C CA . ASP A 1 113 ? 8.746 4.477 6.500 1.00 91.06 113 ASP A CA 1
ATOM 902 C C . ASP A 1 113 ? 9.118 5.586 7.499 1.00 91.06 113 ASP A C 1
ATOM 904 O O . ASP A 1 113 ? 9.293 6.742 7.129 1.00 91.06 113 ASP A O 1
ATOM 908 N N . GLU A 1 114 ? 9.366 5.220 8.761 1.00 91.06 114 GLU A N 1
ATOM 909 C CA . GLU A 1 114 ? 9.769 6.163 9.818 1.00 91.06 114 GLU A CA 1
ATOM 910 C C . GLU A 1 114 ? 11.137 6.812 9.542 1.00 91.06 114 GLU A C 1
ATOM 912 O O . GLU A 1 114 ? 11.385 7.935 9.975 1.00 91.06 114 GLU A O 1
ATOM 917 N N . GLY A 1 115 ? 12.017 6.135 8.793 1.00 91.00 115 GL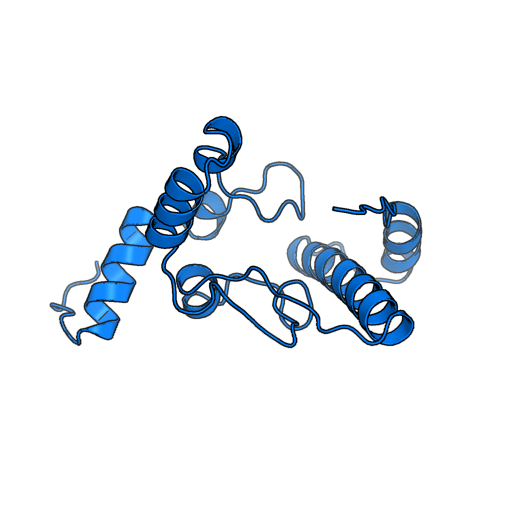Y A N 1
ATOM 918 C CA . GLY A 1 115 ? 13.305 6.694 8.380 1.00 91.00 115 GLY A CA 1
ATOM 919 C C . GLY A 1 115 ? 13.167 7.790 7.322 1.00 91.00 115 GLY A C 1
ATOM 920 O O . GLY A 1 115 ? 13.954 8.732 7.323 1.00 91.00 115 GLY A O 1
ATOM 921 N N . GLU A 1 116 ? 12.165 7.691 6.446 1.00 92.19 116 GLU A N 1
ATOM 922 C CA . GLU A 1 116 ? 11.849 8.736 5.466 1.00 92.19 116 GLU A CA 1
ATOM 923 C C . GLU A 1 116 ? 11.001 9.863 6.058 1.00 92.19 116 GLU A C 1
ATOM 925 O O . GLU A 1 116 ? 11.222 11.028 5.735 1.00 92.19 116 GLU A O 1
ATOM 930 N N . ILE A 1 117 ? 10.037 9.525 6.919 1.00 92.56 117 ILE A N 1
ATOM 931 C CA . ILE A 1 117 ? 9.123 10.497 7.533 1.00 92.56 117 ILE A CA 1
ATOM 932 C C . ILE A 1 117 ? 9.827 11.297 8.642 1.00 92.56 117 ILE A C 1
ATOM 934 O O . ILE A 1 117 ? 9.498 12.459 8.870 1.00 92.56 117 ILE A O 1
ATOM 938 N N . GLY A 1 118 ? 10.799 10.692 9.334 1.00 93.50 118 GLY A N 1
ATOM 939 C CA . GLY A 1 118 ? 11.557 11.319 10.422 1.00 93.50 118 GLY A CA 1
ATOM 940 C C . GLY A 1 118 ? 10.891 11.234 11.800 1.00 93.50 118 GLY A C 1
ATOM 941 O O . GLY A 1 118 ? 11.442 11.739 12.775 1.00 93.50 118 GLY A O 1
ATOM 942 N N . PHE A 1 119 ? 9.735 10.574 11.901 1.00 93.50 119 PHE A N 1
ATOM 943 C CA . PHE A 1 119 ? 8.981 10.389 13.141 1.00 93.50 119 PHE A CA 1
ATOM 944 C C . PHE A 1 119 ? 8.415 8.972 13.217 1.00 93.50 119 PHE A C 1
ATOM 946 O O . PHE A 1 119 ? 8.194 8.329 12.189 1.00 93.50 119 PHE A O 1
ATOM 953 N N . SER A 1 120 ? 8.154 8.493 14.436 1.00 94.69 120 SER A N 1
ATOM 954 C CA . SER A 1 120 ? 7.466 7.217 14.615 1.00 94.69 120 SER A CA 1
ATOM 955 C C . SER A 1 120 ? 5.973 7.338 14.324 1.00 94.69 120 SER A C 1
ATOM 957 O O . SER A 1 120 ? 5.367 8.389 14.551 1.00 94.69 120 SER A O 1
ATOM 959 N N . TYR A 1 121 ? 5.356 6.238 13.893 1.00 93.56 121 TYR A N 1
ATOM 960 C CA . TYR A 1 121 ? 3.905 6.183 13.686 1.00 93.56 121 TYR A CA 1
ATOM 961 C C . TYR A 1 121 ? 3.114 6.551 14.942 1.00 93.56 121 TYR A C 1
ATOM 963 O O . TYR A 1 121 ? 2.075 7.186 14.830 1.00 93.56 121 TYR A O 1
ATOM 971 N N . ASP A 1 122 ? 3.617 6.218 16.131 1.00 93.81 122 ASP A N 1
ATOM 972 C CA . ASP A 1 122 ? 2.936 6.537 17.389 1.00 93.81 122 ASP A CA 1
ATOM 973 C C . ASP A 1 122 ? 2.883 8.056 17.640 1.00 93.81 122 ASP A C 1
ATOM 975 O O . ASP A 1 122 ? 1.874 8.576 18.119 1.00 93.81 122 ASP A O 1
ATOM 979 N N . VAL A 1 123 ? 3.955 8.783 17.294 1.00 94.94 123 VAL A N 1
ATOM 980 C CA . VAL A 1 123 ? 3.987 10.253 17.375 1.00 94.94 123 VAL A CA 1
ATOM 981 C C . VAL A 1 123 ? 3.060 10.851 16.322 1.00 94.94 123 VAL A C 1
ATOM 983 O O . VAL A 1 123 ? 2.239 11.705 16.647 1.00 94.94 123 VAL A O 1
ATOM 986 N N . ILE A 1 124 ? 3.153 10.366 15.083 1.00 95.75 124 ILE A N 1
ATOM 987 C CA . ILE A 1 124 ? 2.350 10.850 13.957 1.00 95.75 124 ILE A CA 1
ATOM 988 C C . ILE A 1 124 ? 0.856 10.662 14.237 1.00 95.75 124 ILE A C 1
ATOM 990 O O . ILE A 1 124 ? 0.096 11.623 14.141 1.00 95.75 124 ILE A O 1
ATOM 994 N N . ASP A 1 125 ? 0.432 9.452 14.605 1.00 96.75 125 ASP A N 1
ATOM 995 C CA . ASP A 1 125 ? -0.974 9.123 14.848 1.00 96.75 125 ASP A CA 1
ATOM 996 C C . ASP A 1 125 ? -1.548 9.995 15.968 1.00 96.75 125 ASP A C 1
ATOM 998 O O . ASP A 1 125 ? -2.637 10.552 15.822 1.00 96.75 125 ASP A O 1
ATOM 1002 N N . LYS A 1 126 ? -0.792 10.194 17.057 1.00 95.50 126 LYS A N 1
ATOM 1003 C CA . LYS A 1 126 ? -1.200 11.084 18.150 1.00 95.50 126 LYS A CA 1
ATOM 1004 C C . LYS A 1 126 ? -1.382 12.525 17.668 1.00 95.50 126 LYS A C 1
ATOM 1006 O O . LYS A 1 126 ? -2.395 13.148 17.982 1.00 95.50 126 LYS A O 1
ATOM 1011 N N . THR A 1 127 ? -0.431 13.051 16.898 1.00 94.38 127 THR A N 1
ATOM 1012 C CA . THR A 1 127 ? -0.516 14.410 16.350 1.00 94.38 127 THR A CA 1
ATOM 1013 C 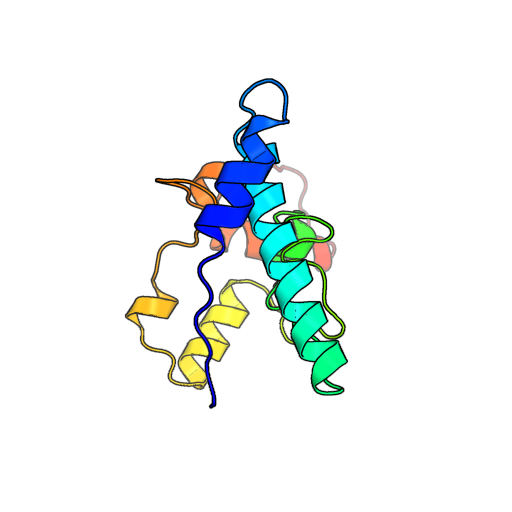C . THR A 1 127 ? -1.707 14.558 15.404 1.00 94.38 127 THR A C 1
ATOM 1015 O O . THR A 1 127 ? -2.455 15.527 15.517 1.00 94.38 127 THR A O 1
ATOM 1018 N N . LEU A 1 128 ? -1.945 13.591 14.514 1.00 94.94 128 LEU A N 1
ATOM 1019 C CA . LEU A 1 128 ? -3.098 13.616 13.610 1.00 94.94 128 LEU A CA 1
ATOM 1020 C C . LEU A 1 128 ? -4.430 13.574 14.375 1.00 94.94 128 LEU A C 1
ATOM 1022 O O . LEU A 1 128 ? -5.341 14.330 14.043 1.00 94.94 128 LEU A O 1
ATOM 1026 N N . GLN A 1 129 ? -4.529 12.777 15.444 1.00 95.12 129 GLN A N 1
ATOM 1027 C CA . GLN A 1 129 ? -5.710 12.760 16.313 1.00 95.12 129 GLN A CA 1
ATOM 1028 C C . GLN A 1 129 ? -5.957 14.105 17.012 1.00 95.12 129 GLN A C 1
ATOM 1030 O O . GLN A 1 129 ? -7.108 14.518 17.166 1.00 95.12 129 GLN A O 1
ATOM 1035 N N . GLU A 1 130 ? -4.903 14.787 17.466 1.00 94.19 130 GLU A N 1
ATOM 1036 C CA . GLU A 1 130 ? -5.009 16.120 18.071 1.00 94.19 130 GLU A CA 1
ATOM 1037 C C . GLU A 1 130 ? -5.442 17.174 17.040 1.00 94.19 130 GLU A C 1
ATOM 1039 O O . GLU A 1 130 ? -6.304 18.004 17.345 1.00 94.19 130 GLU A O 1
ATOM 1044 N N . ILE A 1 131 ? -4.907 17.109 15.814 1.00 93.00 131 ILE A N 1
ATOM 1045 C CA . ILE A 1 131 ? -5.324 17.954 14.684 1.00 93.00 131 ILE A CA 1
ATOM 1046 C C . ILE A 1 131 ? -6.815 17.744 14.388 1.00 93.00 131 ILE A C 1
ATOM 1048 O O . ILE A 1 131 ? -7.573 18.711 14.352 1.00 93.00 131 ILE A O 1
ATOM 1052 N N . GLU A 1 132 ? -7.256 16.493 14.239 1.00 91.75 132 GLU A N 1
ATOM 1053 C CA . GLU A 1 132 ? -8.646 16.142 13.92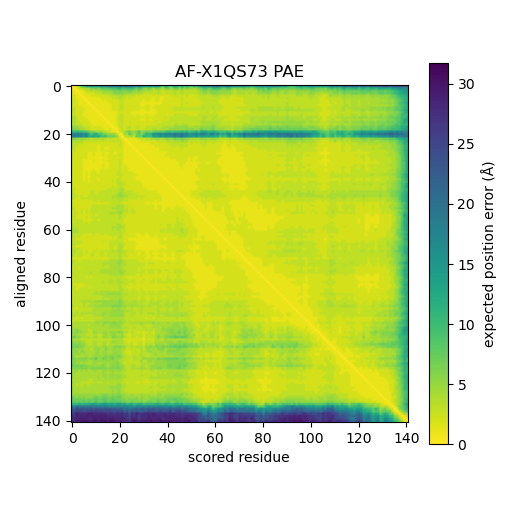0 1.00 91.75 132 GLU A CA 1
ATOM 1054 C C . GLU A 1 132 ? -9.636 16.633 14.989 1.00 91.75 132 GLU A C 1
ATOM 1056 O O . GLU A 1 132 ? -10.737 17.087 14.676 1.00 91.75 132 GLU A O 1
ATOM 1061 N N . LYS A 1 133 ? -9.230 16.614 16.263 1.00 92.69 133 LYS A N 1
ATOM 1062 C CA . LYS A 1 133 ? -10.041 17.109 17.387 1.00 92.69 133 LYS A CA 1
ATOM 1063 C C . LYS A 1 133 ? -9.985 18.630 17.570 1.00 92.69 133 LYS A C 1
ATOM 1065 O O . LYS A 1 133 ? -10.617 19.133 18.498 1.00 92.69 133 LYS A O 1
ATOM 1070 N N . ASN A 1 134 ? -9.249 19.366 16.732 1.00 88.25 134 ASN A N 1
ATOM 1071 C CA . ASN A 1 134 ? -8.937 20.790 16.919 1.00 88.25 134 ASN A CA 1
ATOM 1072 C C . ASN A 1 134 ? -8.297 21.086 18.291 1.00 88.25 134 ASN A C 1
ATOM 1074 O O . ASN A 1 134 ? -8.581 22.100 18.927 1.00 88.25 134 ASN A O 1
ATOM 1078 N N . GLN A 1 135 ? -7.448 20.177 18.771 1.00 86.19 135 GLN A N 1
ATOM 1079 C CA . GLN A 1 135 ? -6.804 20.235 20.088 1.00 86.19 135 GLN A CA 1
ATOM 1080 C C . GLN A 1 135 ? -5.328 20.640 20.019 1.00 86.19 135 GLN A C 1
ATOM 1082 O O . GLN A 1 135 ? -4.619 20.511 21.018 1.00 86.19 135 GLN A O 1
ATOM 1087 N N . ILE A 1 136 ? -4.864 21.148 18.872 1.00 77.44 136 ILE A N 1
ATOM 1088 C CA . ILE A 1 136 ? -3.483 21.605 18.707 1.00 77.44 136 ILE A CA 1
ATOM 1089 C C . ILE A 1 136 ? -3.224 22.738 19.702 1.00 77.44 136 ILE A C 1
ATOM 1091 O O . ILE A 1 136 ? -3.729 23.853 19.557 1.00 77.44 136 ILE A O 1
ATOM 1095 N N . LYS A 1 137 ? -2.425 22.453 20.729 1.00 67.31 137 LYS A N 1
ATOM 1096 C CA . LYS A 1 137 ? -1.839 23.491 21.571 1.00 67.31 137 LYS A CA 1
ATOM 1097 C C . LYS A 1 137 ? -0.601 23.986 20.840 1.00 67.31 137 LYS A C 1
ATOM 1099 O O . LYS A 1 137 ? 0.269 23.185 20.514 1.00 67.31 137 LYS A O 1
ATOM 1104 N N . GLY A 1 138 ? -0.577 25.276 20.514 1.00 59.88 138 GLY A N 1
ATOM 1105 C CA . GLY A 1 138 ? 0.553 25.905 19.840 1.00 59.88 138 GLY A CA 1
ATOM 1106 C C . GLY A 1 138 ? 1.825 25.734 20.660 1.00 59.88 138 GLY A C 1
ATOM 1107 O O . GLY A 1 138 ? 1.9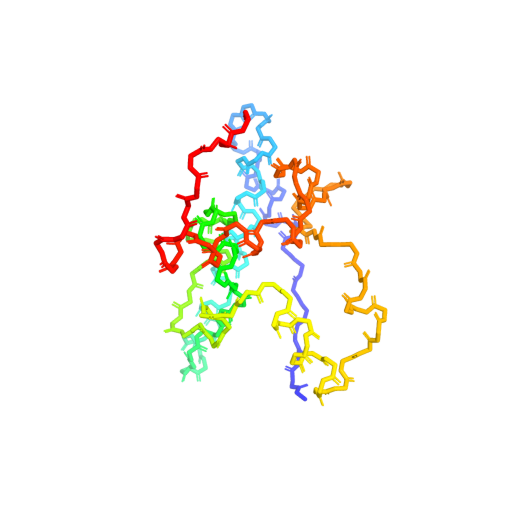54 26.355 21.706 1.00 59.88 138 GLY A O 1
ATOM 1108 N N . ASP A 1 139 ? 2.656 24.798 20.220 1.00 55.03 139 ASP A N 1
ATOM 1109 C CA . ASP A 1 139 ? 4.116 24.846 20.132 1.00 55.03 139 ASP A CA 1
ATOM 1110 C C . ASP A 1 139 ? 4.542 23.496 19.544 1.00 55.03 139 ASP A C 1
ATOM 1112 O O . ASP A 1 139 ? 4.915 22.552 20.242 1.00 55.03 139 ASP A O 1
ATOM 1116 N N . VAL A 1 140 ? 4.392 23.376 18.223 1.00 53.84 140 VAL A N 1
ATOM 1117 C CA . VAL A 1 140 ? 5.085 22.334 17.464 1.00 53.84 140 VAL A CA 1
ATOM 1118 C C . VAL A 1 140 ? 6.477 22.908 17.224 1.00 53.84 140 VAL A C 1
ATOM 1120 O O . VAL A 1 140 ? 6.598 23.899 16.506 1.00 53.84 140 VAL A O 1
ATOM 1123 N N . ALA A 1 141 ? 7.451 22.370 17.959 1.00 43.22 141 ALA A N 1
ATOM 1124 C CA . ALA A 1 141 ? 8.837 22.838 18.040 1.00 43.22 141 ALA A CA 1
ATOM 1125 C C . ALA A 1 141 ? 9.500 23.105 16.679 1.00 43.22 141 ALA A C 1
ATOM 1127 O O . ALA A 1 141 ? 9.202 22.363 15.714 1.00 43.22 141 ALA A O 1
#

Foldseek 3Di:
DDDDDDDCVVVLVVVCVPDDDDDLVVSLLVVQLVVLVVQVVVCVVVVHWFEAADACLCVVVVVDRVNGSPDTPHYPRHDPQLVRVLVVCVVVVPDVCVSPPFDAPPSDPPGGPCVVVVHDSVVSSVVVVCVVVVNDDPDPD

Solvent-accessible surface area (backbone atoms only — not comparable to full-atom values): 8588 Å² total; per-residue (Å²): 132,92,83,85,90,78,85,57,62,68,60,52,62,57,56,58,73,78,51,77,81,94,46,70,66,64,53,27,41,49,56,34,28,55,51,32,55,52,53,52,50,53,17,62,77,67,75,51,78,44,75,33,77,52,28,29,47,39,61,75,68,60,67,62,36,87,71,5,61,66,53,53,77,44,50,90,40,41,87,30,39,65,68,54,51,49,51,52,37,54,76,72,64,53,59,62,74,65,70,70,44,80,59,50,89,70,65,54,90,88,56,36,46,44,74,73,72,74,49,51,67,72,60,49,47,52,52,52,54,31,55,76,67,74,60,71,70,96,72,83,128

Secondary structure (DSSP, 8-state):
--------HHHHHHHGGGS-S--HHHHHHHHHHHHHHHHHHHHHHHT---B----HHHHHHT-S-TTTTT--SB-TTTTS-HHHHHHHHHHTT--HHHHTSPP---SSTT--HHHHHSS-HHHHHHHHHHHHTT---S---

Mean predicted aligned error: 4.26 Å

Nearest PDB structures (foldseek):
  2e18-assembly1_B  TM=9.676E-01  e=6.385E-13  Pyrococcus horikoshii OT3
  3fiu-assembly2_D  TM=9.477E-01  e=5.698E-12  Francisella tularensis subsp. holarctica LVS
  1xnh-assembly1_A-2  TM=9.696E-01  e=1.174E-10  Helicobacter pylori
  3p52-assembly1_A  TM=9.463E-01  e=8.765E-09  Campylobacter jejuni
  1nsy-assembly1_A  TM=8.411E-01  e=8.765E-09  Bacillus subtilis

InterPro domains:
  IPR003694 NAD(+) synthetase [PTHR23090] (23-135)
  IPR003694 NAD(+) synthetase [TIGR00552] (2-135)
  IPR003694 NAD(+) synthetase [cd00553] (6-134)
  IPR014729 Rossmann-like alpha/beta/alpha sandwich fold [G3DSA:3.40.50.620] (1-141)
  IPR022310 NAD/GMP synthase [PF02540] (2-140)

Radius of gyration: 17.32 Å; Cα contacts (8 Å, |Δi|>4): 132; chains: 1; bounding box: 34×44×43 Å

pLDDT: mean 93.88, std 8.41, range [43.22, 98.62]

Sequence (141 aa):
LKTQYIDLTPIYRNLIKFLPDNNQVALGNIKARLRMVLIYYYANFNNYLVCGTGNKTEISLGYFTKYGDGACDILPLGDLYKFEVREIARVLGIPEQIIKKVPSAGLWQGQTDEGEIGFSYDVIDKTLQEIEKNQIKGDVA